Protein AF-A0A497K7H9-F1 (afdb_monomer_lite)

Foldseek 3Di:
DPWDKFQLVQWDWDQDPVGIWIWGDDPNWIKIAGPVQFDPLSVLVVQVVCCVPVVDHDDPDGDDDPVDGNIGTHDCVRIDIDDPPPDD

pLDDT: mean 93.31, std 5.38, range [60.22, 97.5]

Secondary structure (DSSP, 8-state):
--EEEEEGGG-EEEEETTEEEEEEEETTEEEEEEGGGS-HHHHHHHHHHHHHHH----SS-----TTS-SEEEEEGGGSEEE-TTS--

Radius of gyration: 13.39 Å; chains: 1; bounding box: 32×24×35 Å

Structure (mmCIF, N/CA/C/O backbone):
data_AF-A0A497K7H9-F1
#
_entry.id   AF-A0A497K7H9-F1
#
loop_
_atom_site.group_PDB
_atom_site.id
_atom_site.type_symbol
_atom_site.label_atom_id
_atom_site.label_alt_id
_atom_site.label_comp_id
_atom_site.label_asym_id
_atom_site.label_entity_id
_atom_site.label_seq_id
_atom_site.pdbx_PDB_ins_code
_atom_site.Cartn_x
_atom_site.Cartn_y
_atom_site.Cartn_z
_atom_site.occupancy
_atom_site.B_iso_or_equiv
_atom_site.auth_seq_id
_atom_site.auth_comp_id
_atom_site.auth_asym_id
_atom_site.auth_atom_id
_atom_site.pdbx_PDB_model_num
ATOM 1 N N . MET A 1 1 ? -8.727 3.084 -18.307 1.00 60.22 1 MET A N 1
ATOM 2 C CA . MET A 1 1 ? -9.004 3.008 -16.863 1.00 60.22 1 MET A CA 1
ATOM 3 C C . MET A 1 1 ? -8.879 1.567 -16.419 1.00 60.22 1 MET A C 1
ATOM 5 O O . MET A 1 1 ? -9.868 0.834 -16.395 1.00 60.22 1 MET A O 1
ATOM 9 N N . ALA A 1 2 ? -7.654 1.138 -16.133 1.00 82.19 2 ALA A N 1
ATOM 10 C CA . ALA A 1 2 ? -7.394 -0.161 -15.526 1.00 82.19 2 ALA A CA 1
ATOM 11 C C . ALA A 1 2 ? -7.323 0.008 -13.999 1.00 82.19 2 ALA A C 1
ATOM 13 O O . ALA A 1 2 ? -6.243 0.025 -13.414 1.00 82.19 2 ALA A O 1
ATOM 14 N N . LEU A 1 3 ? -8.489 0.165 -13.360 1.00 94.44 3 LEU A N 1
ATOM 15 C CA . LEU A 1 3 ? -8.594 0.136 -11.900 1.00 94.44 3 LEU A CA 1
ATOM 16 C C . LEU A 1 3 ? -8.375 -1.295 -11.404 1.00 94.44 3 LEU A C 1
ATOM 18 O O . LEU A 1 3 ? -9.059 -2.222 -11.847 1.00 94.44 3 LEU A O 1
ATOM 22 N N . VAL A 1 4 ? -7.437 -1.471 -10.478 1.00 95.62 4 VAL A N 1
ATOM 23 C CA . VAL A 1 4 ? -7.066 -2.781 -9.931 1.00 95.62 4 VAL A CA 1
ATOM 24 C C . VAL A 1 4 ? -7.129 -2.782 -8.412 1.00 95.62 4 VAL A C 1
ATOM 26 O O . VAL A 1 4 ? -6.856 -1.776 -7.764 1.00 95.62 4 VAL A O 1
ATOM 29 N N . LYS A 1 5 ? -7.487 -3.930 -7.834 1.00 96.25 5 LYS A N 1
ATOM 30 C CA . LYS A 1 5 ? -7.568 -4.123 -6.383 1.00 96.25 5 LYS A CA 1
ATOM 31 C C . LYS A 1 5 ? -6.288 -4.762 -5.871 1.00 96.25 5 LYS A C 1
ATOM 33 O O . LYS A 1 5 ? -6.016 -5.921 -6.180 1.00 96.25 5 LYS A O 1
ATOM 38 N N . ILE A 1 6 ? -5.532 -4.024 -5.066 1.00 97.38 6 ILE A N 1
ATOM 39 C CA . ILE A 1 6 ? -4.267 -4.481 -4.487 1.00 97.38 6 ILE A CA 1
ATOM 40 C C . ILE A 1 6 ? -4.429 -4.645 -2.974 1.00 97.38 6 ILE A C 1
ATOM 42 O O . ILE A 1 6 ? -4.833 -3.694 -2.305 1.00 97.38 6 ILE A O 1
ATOM 46 N N . PRO A 1 7 ? -4.117 -5.812 -2.385 1.00 97.00 7 PRO A N 1
ATOM 47 C CA . PRO A 1 7 ? -4.117 -5.962 -0.934 1.00 97.00 7 PRO A CA 1
ATOM 48 C C . PRO A 1 7 ? -3.149 -4.970 -0.279 1.00 97.00 7 PRO A C 1
ATOM 50 O O . PRO A 1 7 ? -1.968 -4.948 -0.612 1.00 97.00 7 PRO A O 1
ATOM 53 N N . PHE A 1 8 ? -3.608 -4.200 0.708 1.00 96.88 8 PHE A N 1
ATOM 54 C CA . PHE A 1 8 ? -2.796 -3.176 1.375 1.00 96.88 8 PHE A CA 1
ATOM 55 C C . PHE A 1 8 ? -1.463 -3.727 1.901 1.00 96.88 8 PHE A C 1
ATOM 57 O O . PHE A 1 8 ? -0.424 -3.095 1.760 1.00 96.88 8 PHE A O 1
ATOM 64 N N . ARG A 1 9 ? -1.483 -4.952 2.441 1.00 95.12 9 ARG A N 1
ATOM 65 C CA . ARG A 1 9 ? -0.308 -5.619 3.024 1.00 95.12 9 ARG A CA 1
ATOM 66 C C . ARG A 1 9 ? 0.864 -5.847 2.060 1.00 95.12 9 ARG A C 1
ATOM 68 O O . ARG A 1 9 ? 1.953 -6.135 2.537 1.00 95.12 9 ARG A O 1
ATOM 75 N N . VAL A 1 10 ? 0.636 -5.823 0.742 1.00 95.69 10 VAL A N 1
ATOM 76 C CA . VAL A 1 10 ? 1.705 -6.003 -0.263 1.00 95.69 10 VAL A CA 1
ATOM 77 C C . VAL A 1 10 ? 2.172 -4.677 -0.860 1.00 95.69 10 VAL A C 1
ATOM 79 O O . VAL A 1 10 ? 3.067 -4.679 -1.698 1.00 95.69 10 VAL A O 1
ATOM 82 N N . ILE A 1 11 ? 1.560 -3.559 -0.461 1.00 97.06 11 ILE A N 1
ATOM 83 C CA . ILE A 1 11 ? 1.944 -2.229 -0.922 1.00 97.06 11 ILE A CA 1
ATOM 84 C C . ILE A 1 11 ? 3.054 -1.718 -0.015 1.00 97.06 11 ILE A C 1
ATOM 86 O O . ILE A 1 11 ? 2.861 -1.534 1.189 1.00 97.06 11 ILE A O 1
ATOM 90 N N . GLN A 1 12 ? 4.203 -1.446 -0.610 1.00 95.69 12 GLN A N 1
ATOM 91 C CA . GLN A 1 12 ? 5.327 -0.837 0.065 1.00 95.69 12 GLN A CA 1
ATOM 92 C C . GLN A 1 12 ? 5.274 0.686 -0.055 1.00 95.69 12 GLN A C 1
ATOM 94 O O . GLN A 1 12 ? 4.826 1.226 -1.063 1.00 95.69 12 GLN A O 1
ATOM 99 N N . HIS A 1 13 ? 5.714 1.370 0.998 1.00 96.38 13 HIS A N 1
ATOM 100 C CA . HIS A 1 13 ? 5.866 2.816 1.030 1.00 96.38 13 HIS A CA 1
ATOM 101 C C . HIS A 1 13 ? 7.349 3.179 1.005 1.00 96.38 13 HIS A C 1
ATOM 103 O O . HIS A 1 13 ? 8.060 2.858 1.959 1.00 96.38 13 HIS A O 1
ATOM 109 N N . ASN A 1 14 ? 7.780 3.904 -0.021 1.00 95.25 14 ASN A N 1
ATOM 110 C CA . ASN A 1 14 ? 9.170 4.299 -0.191 1.00 95.25 14 ASN A CA 1
ATOM 111 C C . ASN A 1 14 ? 9.318 5.807 -0.026 1.00 95.25 14 ASN A C 1
ATOM 113 O O . ASN A 1 14 ? 8.506 6.584 -0.525 1.00 95.25 14 ASN A O 1
ATOM 117 N N . VAL A 1 15 ? 10.391 6.215 0.651 1.00 93.75 15 VAL A N 1
ATOM 118 C CA . VAL A 1 15 ? 10.804 7.617 0.757 1.00 93.75 15 VAL A CA 1
ATOM 119 C C . VAL A 1 15 ? 12.120 7.759 0.007 1.00 93.75 15 VAL A C 1
ATOM 121 O O . VAL A 1 15 ? 13.144 7.222 0.428 1.00 93.75 15 VAL A O 1
ATOM 124 N N . THR A 1 16 ? 12.094 8.470 -1.114 1.00 90.38 16 THR A N 1
ATOM 125 C CA . THR A 1 16 ? 13.260 8.692 -1.976 1.00 90.38 16 THR A CA 1
ATOM 126 C C . THR A 1 16 ? 13.690 10.164 -1.925 1.00 90.38 16 THR A C 1
ATOM 128 O O . THR A 1 16 ? 12.911 11.020 -1.499 1.00 90.38 16 THR A O 1
ATOM 131 N N . PRO A 1 17 ? 14.897 10.521 -2.410 1.00 90.06 17 PRO A N 1
ATOM 132 C CA . PRO A 1 17 ? 15.292 11.926 -2.555 1.00 90.06 17 PRO A CA 1
ATOM 133 C C . PRO A 1 17 ? 14.366 12.756 -3.461 1.00 90.06 17 PRO A C 1
ATOM 135 O O . PRO A 1 17 ? 14.348 13.978 -3.345 1.00 90.06 17 PRO A O 1
ATOM 138 N N . ASN A 1 18 ? 13.612 12.105 -4.354 1.00 86.75 18 ASN A N 1
ATOM 139 C CA . ASN A 1 18 ? 12.705 12.757 -5.301 1.00 86.75 18 ASN A CA 1
ATOM 140 C C . ASN A 1 18 ? 11.264 12.875 -4.775 1.00 86.75 18 ASN A C 1
ATOM 14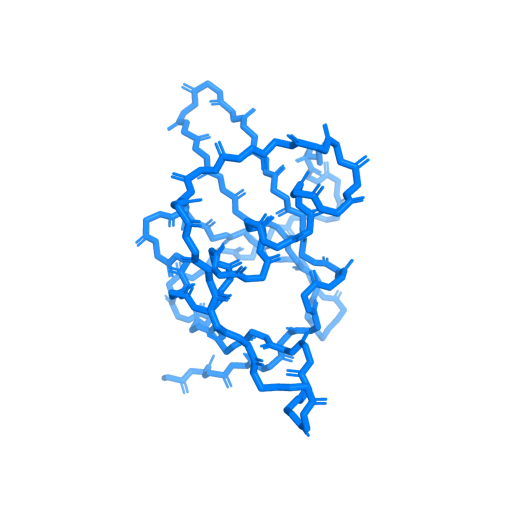2 O O . ASN A 1 18 ? 10.438 13.497 -5.437 1.00 86.75 18 ASN A O 1
ATOM 146 N N . GLY A 1 19 ? 10.960 12.290 -3.613 1.00 93.75 19 GLY A N 1
ATOM 147 C CA . GLY A 1 19 ? 9.613 12.242 -3.048 1.00 93.75 19 GLY A CA 1
ATOM 148 C C . GLY A 1 19 ? 9.238 10.862 -2.519 1.00 93.75 19 GLY A C 1
ATOM 149 O O . GLY A 1 19 ? 10.054 9.935 -2.493 1.00 93.75 19 GLY A O 1
ATOM 150 N N . GLU A 1 20 ? 7.990 10.739 -2.076 1.00 96.75 20 GLU A N 1
ATOM 151 C CA . GLU A 1 20 ? 7.423 9.474 -1.614 1.00 96.75 20 GLU A CA 1
ATOM 152 C C . GLU A 1 20 ? 6.712 8.758 -2.768 1.00 96.75 20 GLU A C 1
ATOM 154 O O . GLU A 1 20 ? 6.120 9.384 -3.649 1.00 96.75 20 GLU A O 1
ATOM 159 N N . GLU A 1 21 ? 6.734 7.432 -2.743 1.00 97.12 21 GLU A N 1
ATOM 160 C CA . GLU A 1 21 ? 6.056 6.592 -3.728 1.00 97.12 21 GLU A CA 1
ATOM 161 C C . GLU A 1 21 ? 5.513 5.320 -3.071 1.00 97.12 21 GLU A C 1
ATOM 163 O O . GLU A 1 21 ? 5.960 4.901 -1.997 1.00 97.12 21 GLU A O 1
ATOM 168 N N . ILE A 1 22 ? 4.523 4.706 -3.716 1.00 97.50 22 ILE A N 1
ATOM 169 C CA . ILE A 1 22 ? 4.062 3.364 -3.374 1.00 97.50 22 ILE A CA 1
ATOM 170 C C . ILE A 1 22 ? 4.516 2.374 -4.437 1.00 97.50 22 ILE A C 1
ATOM 172 O O . ILE A 1 22 ? 4.402 2.640 -5.633 1.00 97.50 22 ILE A O 1
ATOM 176 N N . VAL A 1 23 ? 5.001 1.220 -3.995 1.00 97.38 23 VAL A N 1
ATOM 177 C CA . VAL A 1 23 ? 5.447 0.131 -4.867 1.00 97.38 23 VAL A CA 1
ATOM 178 C C . VAL A 1 23 ? 4.633 -1.114 -4.558 1.00 97.38 23 VAL A C 1
ATOM 180 O O . VAL A 1 23 ? 4.431 -1.456 -3.393 1.00 97.38 23 VAL A O 1
ATOM 183 N N . PHE A 1 24 ? 4.122 -1.787 -5.584 1.00 96.88 24 PHE A N 1
ATOM 184 C CA . PHE A 1 24 ? 3.277 -2.962 -5.395 1.00 96.88 24 PHE A CA 1
ATOM 185 C C . PHE A 1 24 ? 3.356 -3.944 -6.572 1.00 96.88 24 PHE A C 1
ATOM 187 O O . PHE A 1 24 ? 3.560 -3.533 -7.718 1.00 96.88 24 PHE A O 1
ATOM 194 N N . PRO A 1 25 ? 3.163 -5.250 -6.316 1.00 96.31 25 PRO A N 1
ATOM 195 C CA . PRO A 1 25 ? 3.087 -6.250 -7.367 1.00 96.31 25 PRO A CA 1
ATOM 196 C C . PRO A 1 25 ? 1.656 -6.384 -7.916 1.00 96.31 25 PRO A C 1
ATOM 198 O O . PRO A 1 25 ? 0.681 -6.410 -7.160 1.00 96.31 25 PRO A O 1
ATOM 201 N N . TYR A 1 26 ? 1.520 -6.554 -9.231 1.00 96.44 26 TYR A N 1
ATOM 202 C CA . TYR A 1 26 ? 0.264 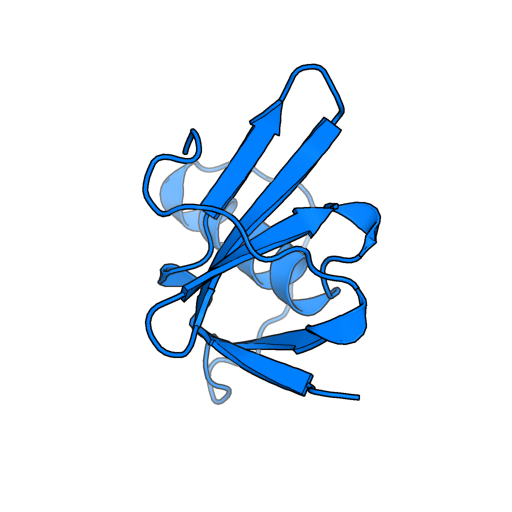-6.901 -9.899 1.00 96.44 26 TYR A CA 1
ATOM 203 C C . TYR A 1 26 ? 0.528 -7.728 -11.165 1.00 96.44 26 TYR A C 1
ATOM 205 O O . TYR A 1 26 ? 1.380 -7.377 -11.974 1.00 96.44 26 TYR A O 1
ATOM 213 N N . ASN A 1 27 ? -0.189 -8.845 -11.348 1.00 94.69 27 ASN A N 1
ATOM 214 C CA . ASN A 1 27 ? -0.051 -9.740 -12.512 1.00 94.69 27 ASN A CA 1
ATOM 215 C C . ASN A 1 27 ? 1.401 -10.139 -12.864 1.00 94.69 27 ASN A C 1
ATOM 217 O O . ASN A 1 27 ? 1.777 -10.198 -14.032 1.00 94.69 27 ASN A O 1
ATOM 221 N N . GLY A 1 28 ? 2.224 -10.426 -11.849 1.00 93.69 28 GLY A N 1
ATOM 222 C CA . GLY A 1 28 ? 3.622 -10.837 -12.043 1.00 93.69 28 GLY A CA 1
ATOM 223 C C . GLY A 1 28 ? 4.559 -9.706 -12.478 1.00 93.69 28 GLY A C 1
ATOM 224 O O . GLY A 1 28 ? 5.675 -9.976 -12.903 1.00 93.69 28 GLY A O 1
ATOM 225 N N . LYS A 1 29 ? 4.109 -8.454 -12.385 1.00 95.75 29 LYS A N 1
ATOM 226 C CA . LYS A 1 29 ? 4.893 -7.245 -12.638 1.00 95.75 29 LYS A CA 1
ATOM 227 C C . LYS A 1 29 ? 4.894 -6.360 -11.403 1.00 95.75 29 LYS A C 1
ATOM 229 O O . LYS A 1 29 ? 4.024 -6.497 -10.540 1.00 95.75 29 LYS A O 1
ATOM 234 N N . TRP A 1 30 ? 5.844 -5.439 -11.340 1.00 96.75 30 TRP A N 1
ATOM 235 C CA . TRP A 1 30 ? 5.906 -4.426 -10.296 1.00 96.75 30 TRP A CA 1
ATOM 236 C C . TRP A 1 30 ? 5.532 -3.070 -10.857 1.00 96.75 30 TRP A C 1
ATOM 238 O O . TRP A 1 30 ? 5.875 -2.731 -11.990 1.00 96.75 30 TRP A O 1
ATOM 248 N N . TYR A 1 31 ? 4.828 -2.303 -10.041 1.00 97.06 31 TYR A N 1
ATOM 249 C CA . TYR A 1 31 ? 4.393 -0.962 -10.373 1.00 97.06 31 TYR A CA 1
ATOM 250 C C . TYR A 1 31 ? 4.831 -0.010 -9.274 1.00 97.06 31 TYR A C 1
ATOM 252 O O . TYR A 1 31 ? 4.750 -0.348 -8.089 1.00 97.06 31 TYR A O 1
ATOM 260 N N . ARG A 1 32 ? 5.266 1.182 -9.678 1.00 96.19 32 ARG A N 1
ATOM 261 C CA . ARG A 1 32 ? 5.420 2.332 -8.792 1.00 96.19 32 ARG A CA 1
ATOM 262 C C . ARG A 1 32 ? 4.349 3.366 -9.099 1.00 96.19 32 ARG A C 1
ATOM 264 O O . ARG A 1 32 ? 3.978 3.568 -10.255 1.00 96.19 32 ARG A O 1
ATOM 271 N N . CYS A 1 33 ? 3.876 4.039 -8.066 1.00 96.12 33 CYS A N 1
ATOM 272 C CA . CYS A 1 33 ? 2.958 5.157 -8.183 1.00 96.12 33 CYS A CA 1
ATOM 273 C C . CYS A 1 33 ? 3.436 6.280 -7.268 1.00 96.12 33 CYS A C 1
ATOM 275 O O . CYS A 1 33 ? 3.728 6.037 -6.095 1.00 96.12 33 CYS A O 1
ATOM 277 N N . ASP A 1 34 ? 3.524 7.495 -7.807 1.00 96.25 34 ASP A N 1
ATOM 278 C CA . ASP A 1 34 ? 3.811 8.686 -7.009 1.00 96.25 34 ASP A CA 1
ATOM 279 C C . ASP A 1 34 ? 2.786 8.798 -5.870 1.00 96.25 34 ASP A C 1
ATOM 281 O O . ASP A 1 34 ? 1.588 8.561 -6.073 1.00 96.25 34 ASP A O 1
ATOM 285 N N . ILE A 1 35 ? 3.237 9.152 -4.664 1.00 96.75 35 ILE A N 1
ATOM 286 C CA . ILE A 1 35 ? 2.354 9.246 -3.498 1.00 96.75 35 ILE A CA 1
ATOM 287 C C . ILE A 1 35 ? 1.177 10.205 -3.730 1.00 96.75 35 ILE A C 1
ATOM 289 O O . ILE A 1 35 ? 0.102 9.994 -3.168 1.00 96.75 35 ILE A O 1
ATOM 293 N N . ALA A 1 36 ? 1.349 11.235 -4.566 1.00 95.19 36 ALA A N 1
ATOM 294 C CA . ALA A 1 36 ? 0.309 12.206 -4.892 1.00 95.19 36 ALA A CA 1
ATOM 295 C C . ALA A 1 36 ? -0.868 11.574 -5.653 1.00 95.19 36 ALA A C 1
ATOM 297 O O . ALA A 1 36 ? -1.991 12.071 -5.568 1.00 95.19 36 ALA A O 1
ATOM 298 N N . ASN A 1 37 ? -0.620 10.463 -6.351 1.00 95.50 37 ASN A N 1
ATOM 299 C CA . ASN A 1 37 ? -1.622 9.689 -7.082 1.00 95.50 37 ASN A CA 1
ATOM 300 C C . ASN A 1 37 ? -2.176 8.516 -6.257 1.00 95.50 37 ASN A C 1
ATOM 302 O O . ASN A 1 37 ? -3.092 7.822 -6.706 1.00 95.50 37 ASN A O 1
ATOM 306 N N . ALA A 1 38 ? -1.650 8.276 -5.050 1.00 95.62 38 ALA A N 1
ATOM 307 C CA . ALA A 1 38 ? -2.137 7.203 -4.202 1.00 95.62 38 ALA A CA 1
ATOM 308 C C . ALA A 1 38 ? -3.585 7.484 -3.749 1.00 95.62 38 ALA A C 1
ATOM 310 O O . ALA A 1 38 ? -3.926 8.594 -3.325 1.00 95.62 38 ALA A O 1
ATOM 311 N N . PRO A 1 39 ? -4.470 6.479 -3.789 1.00 95.00 39 PRO A N 1
ATOM 312 C CA . PRO A 1 39 ? -5.867 6.658 -3.418 1.00 95.00 39 PRO A CA 1
ATOM 313 C C . PRO A 1 39 ? -6.013 6.933 -1.918 1.00 95.00 39 PRO A C 1
ATOM 315 O O . PRO A 1 39 ? -5.294 6.385 -1.083 1.00 95.00 39 PRO A O 1
ATOM 318 N N . LYS A 1 40 ? -7.029 7.716 -1.540 1.00 93.50 40 LYS A N 1
ATOM 319 C CA . LYS A 1 40 ? -7.297 8.088 -0.136 1.00 93.50 40 LYS A CA 1
ATOM 320 C C . LYS A 1 40 ? -7.348 6.883 0.817 1.00 93.50 40 LYS A C 1
ATOM 322 O O . LYS A 1 40 ? -6.864 6.969 1.944 1.00 93.50 40 LYS A O 1
ATOM 327 N N . GLN A 1 41 ? -7.904 5.762 0.355 1.00 94.06 41 GLN A N 1
ATOM 328 C CA . GLN A 1 41 ? -8.010 4.523 1.127 1.00 94.06 41 GLN A CA 1
ATOM 329 C C . GLN A 1 41 ? -6.645 3.989 1.584 1.00 94.06 41 GLN A C 1
ATOM 331 O O . GLN A 1 41 ? -6.529 3.513 2.714 1.00 94.06 41 GLN A O 1
ATOM 336 N N . TYR A 1 42 ? -5.604 4.120 0.754 1.00 96.31 42 TYR A N 1
ATOM 337 C CA . TYR A 1 42 ? -4.242 3.735 1.120 1.00 96.31 42 TYR A CA 1
ATOM 338 C C . TYR A 1 4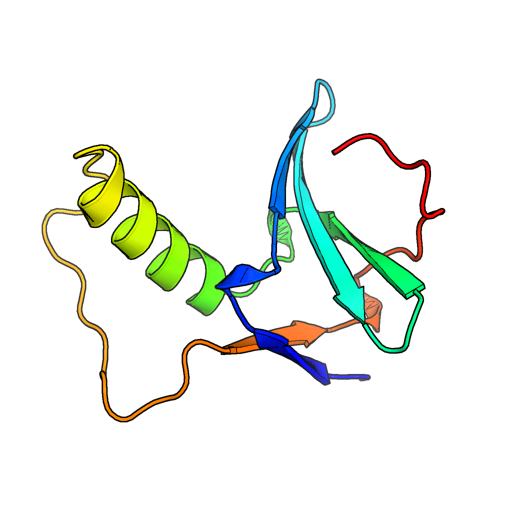2 ? -3.767 4.490 2.365 1.00 96.31 42 TYR A C 1
ATOM 340 O O . TYR A 1 42 ? -3.275 3.876 3.310 1.00 96.31 42 TYR A O 1
ATOM 348 N N . PHE A 1 43 ? -3.975 5.809 2.414 1.00 95.56 43 PHE A N 1
ATOM 349 C CA . PHE A 1 43 ? -3.561 6.623 3.556 1.00 95.56 43 PHE A CA 1
ATOM 350 C C . PHE A 1 43 ? -4.318 6.261 4.831 1.00 95.56 43 PHE A C 1
ATOM 352 O O . PHE A 1 43 ? -3.704 6.184 5.894 1.00 95.56 43 PHE A O 1
ATOM 359 N N . THR A 1 44 ? -5.625 5.998 4.741 1.00 94.69 44 THR A N 1
ATOM 360 C CA . THR A 1 44 ? -6.416 5.544 5.895 1.00 94.69 44 THR A CA 1
ATOM 361 C C . THR A 1 44 ? -5.850 4.247 6.472 1.00 94.69 44 THR A C 1
ATOM 363 O O . THR A 1 44 ? -5.599 4.168 7.676 1.00 94.69 44 THR A O 1
ATOM 366 N N . LEU A 1 45 ? -5.581 3.255 5.618 1.00 95.62 45 LEU A N 1
ATOM 367 C CA . LEU A 1 45 ? -5.014 1.975 6.045 1.00 95.62 45 LEU A CA 1
ATOM 368 C C . LEU A 1 45 ? -3.570 2.118 6.549 1.00 95.62 45 LEU A C 1
ATOM 370 O O . LEU A 1 45 ? -3.214 1.500 7.549 1.00 95.62 45 LEU A O 1
ATOM 374 N N . ARG A 1 46 ? -2.753 2.985 5.936 1.00 95.50 46 ARG A N 1
ATOM 375 C CA . ARG A 1 46 ? -1.373 3.258 6.372 1.00 95.50 46 ARG A CA 1
ATOM 376 C C . ARG A 1 46 ? -1.317 3.918 7.741 1.00 95.50 46 ARG A C 1
ATOM 378 O O . ARG A 1 46 ? -0.511 3.508 8.571 1.00 95.50 46 ARG A O 1
ATOM 385 N N . LYS A 1 47 ? -2.162 4.918 7.996 1.00 95.12 47 LYS A N 1
ATOM 386 C CA . LYS A 1 47 ? -2.242 5.560 9.314 1.00 95.12 47 LYS A CA 1
ATOM 387 C C . LYS A 1 47 ? -2.682 4.563 10.383 1.00 95.12 47 LYS A C 1
ATOM 389 O O . LYS A 1 47 ? -2.056 4.515 11.437 1.00 95.12 47 LYS A O 1
ATOM 394 N N . LEU A 1 48 ? -3.686 3.729 10.086 1.00 94.50 48 LEU A N 1
ATOM 395 C CA . LEU A 1 48 ? -4.101 2.645 10.979 1.00 94.50 48 LEU A CA 1
ATOM 396 C C . LEU A 1 48 ? -2.942 1.686 11.269 1.00 94.50 48 LEU A C 1
ATOM 398 O O . LEU A 1 48 ? -2.677 1.381 12.427 1.00 94.50 48 LEU A O 1
ATOM 402 N N . TYR A 1 49 ? -2.247 1.235 10.222 1.00 94.88 49 TYR A N 1
ATOM 403 C CA . TYR A 1 49 ? -1.115 0.322 10.342 1.00 94.88 49 TYR A CA 1
ATOM 404 C C . TYR A 1 49 ? -0.019 0.909 11.234 1.00 94.88 49 TYR A C 1
ATOM 406 O O . TYR A 1 49 ? 0.331 0.288 12.228 1.00 94.88 49 TYR A O 1
ATOM 414 N N . LEU A 1 50 ? 0.452 2.124 10.939 1.00 95.06 50 LEU A N 1
ATOM 415 C CA . LEU A 1 50 ? 1.514 2.787 11.704 1.00 95.06 50 LEU A CA 1
ATOM 416 C C . LEU A 1 50 ? 1.127 3.063 13.158 1.00 95.06 50 LEU A C 1
ATOM 418 O O . LEU A 1 50 ? 1.976 2.995 14.047 1.00 95.06 50 LEU A O 1
ATOM 422 N N . TRP A 1 51 ? -0.142 3.363 13.420 1.00 94.94 51 TRP A N 1
ATOM 423 C CA . TRP A 1 51 ? -0.624 3.500 14.787 1.00 94.94 51 TRP A CA 1
ATOM 424 C C . TRP A 1 51 ? -0.569 2.161 15.532 1.00 94.94 51 TRP A C 1
ATOM 426 O O . TRP A 1 51 ? -0.039 2.100 16.640 1.00 94.94 51 TRP A O 1
ATOM 436 N N . LEU A 1 52 ? -1.048 1.080 14.908 1.00 93.44 52 LEU A N 1
ATOM 437 C CA . LE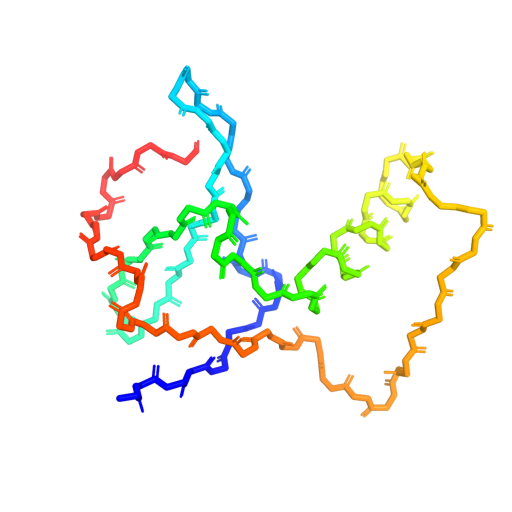U A 1 52 ? -1.073 -0.253 15.516 1.00 93.44 52 LEU A CA 1
ATOM 438 C C . LEU A 1 52 ? 0.322 -0.870 15.697 1.00 93.44 52 LEU A C 1
ATOM 440 O O . LEU A 1 52 ? 0.532 -1.601 16.663 1.00 93.44 52 LEU A O 1
ATOM 444 N N . THR A 1 53 ? 1.259 -0.622 14.778 1.00 95.69 53 THR A N 1
ATOM 445 C CA . THR A 1 53 ? 2.580 -1.274 14.781 1.00 95.69 53 THR A CA 1
ATOM 446 C C . THR A 1 53 ? 3.683 -0.429 15.403 1.00 95.69 53 THR A C 1
ATOM 448 O O . THR A 1 53 ? 4.591 -0.981 16.018 1.00 95.69 53 THR A O 1
ATOM 451 N N . GLU A 1 54 ? 3.613 0.896 15.269 1.00 95.31 54 GLU A N 1
ATOM 452 C CA . GLU A 1 54 ? 4.674 1.818 15.694 1.00 95.31 54 GLU A CA 1
ATOM 453 C C . GLU A 1 54 ? 4.198 2.844 16.734 1.00 95.31 54 GLU A C 1
ATOM 455 O O . GLU A 1 54 ? 5.000 3.640 17.221 1.00 95.31 54 GLU A O 1
ATOM 460 N N . GLY A 1 55 ? 2.902 2.873 17.069 1.00 93.12 55 GLY A N 1
ATOM 461 C CA . GLY A 1 55 ? 2.328 3.888 17.957 1.00 93.12 55 GLY A CA 1
ATOM 462 C C . GLY A 1 55 ? 2.337 5.301 17.364 1.00 93.12 55 GLY A C 1
ATOM 463 O O . GLY A 1 55 ? 2.164 6.273 18.100 1.00 93.12 55 GLY A O 1
ATOM 464 N N . LYS A 1 56 ? 2.555 5.445 16.048 1.00 94.06 56 LYS A N 1
ATOM 465 C CA . LYS A 1 56 ? 2.581 6.749 15.372 1.00 94.06 56 LYS A CA 1
ATOM 466 C C . LYS A 1 56 ? 1.162 7.267 15.152 1.00 94.06 56 LYS A C 1
ATOM 468 O O . LYS A 1 56 ? 0.372 6.649 14.441 1.00 94.06 56 LYS A O 1
ATOM 473 N N . THR A 1 57 ? 0.873 8.440 15.703 1.00 91.25 57 THR A N 1
ATOM 474 C CA . THR A 1 57 ? -0.438 9.092 15.596 1.00 91.25 57 THR A CA 1
ATOM 475 C C . THR A 1 57 ? -0.375 10.265 14.623 1.00 91.25 57 THR A C 1
ATOM 477 O O . THR A 1 57 ? 0.489 11.129 14.749 1.00 91.25 57 THR A O 1
ATOM 480 N N . PHE A 1 58 ? -1.302 10.298 13.662 1.00 90.25 58 PHE A N 1
ATOM 481 C CA . PHE A 1 58 ? -1.396 11.351 12.639 1.00 90.25 58 PHE A CA 1
ATOM 482 C C . PHE A 1 58 ? -2.715 12.128 12.696 1.00 90.25 58 PHE A C 1
ATOM 484 O O . PHE A 1 58 ? -2.740 13.303 12.352 1.00 90.25 58 PHE A O 1
ATOM 491 N N . ASP A 1 59 ? -3.791 11.470 13.126 1.00 88.31 59 ASP A N 1
ATOM 492 C CA . ASP A 1 59 ? -5.126 12.043 13.276 1.00 88.31 59 ASP A CA 1
ATOM 493 C C . ASP A 1 59 ? -5.613 11.788 14.710 1.00 88.31 59 ASP A C 1
ATOM 495 O O . ASP A 1 59 ? -5.200 10.812 15.339 1.00 88.31 59 ASP A O 1
ATOM 499 N N . GLU A 1 60 ? -6.524 12.622 15.215 1.00 90.38 60 GLU A N 1
ATOM 500 C CA . GLU A 1 60 ? -7.169 12.399 16.521 1.00 90.38 60 GLU A CA 1
ATOM 501 C C . GLU A 1 60 ? -8.058 11.146 16.524 1.00 90.38 60 GLU A C 1
ATOM 503 O O . GLU A 1 60 ? -8.177 10.460 17.537 1.00 90.38 60 GLU A O 1
ATOM 508 N N . SER A 1 61 ? -8.690 10.839 15.387 1.00 89.31 61 SER A N 1
ATOM 509 C CA . SER A 1 61 ? -9.512 9.644 15.206 1.00 89.31 61 SER A CA 1
ATOM 510 C C . SER A 1 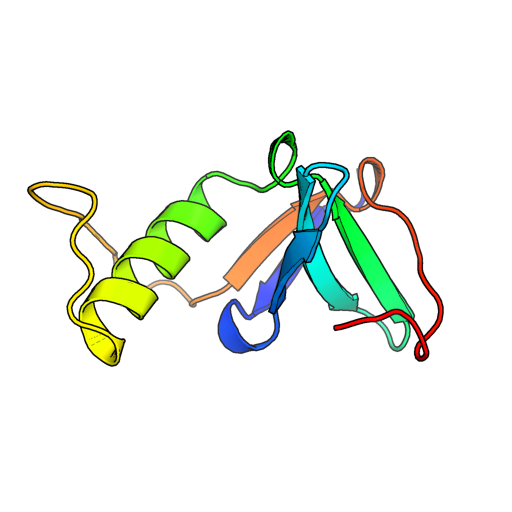61 ? -9.548 9.204 13.744 1.00 89.31 61 SER A C 1
ATOM 512 O O . SER A 1 61 ? -9.486 10.027 12.830 1.00 89.31 61 SER A O 1
ATOM 514 N N . ILE A 1 62 ? -9.677 7.893 13.525 1.00 89.31 62 ILE A N 1
ATOM 515 C CA . ILE A 1 62 ? -9.925 7.297 12.209 1.00 89.31 62 ILE A CA 1
ATOM 516 C C . ILE A 1 62 ? -11.079 6.298 12.324 1.00 89.31 62 ILE A C 1
ATOM 518 O O . ILE A 1 62 ? -11.226 5.632 13.345 1.00 89.31 62 ILE A O 1
ATOM 522 N N . THR A 1 63 ? -11.904 6.184 11.283 1.00 89.69 63 THR A N 1
ATOM 523 C CA . THR A 1 63 ? -12.976 5.179 11.211 1.00 89.69 63 THR A CA 1
ATOM 524 C C . THR A 1 63 ? -12.700 4.238 10.050 1.00 89.69 63 THR A C 1
ATOM 526 O O . THR A 1 63 ? -12.440 4.689 8.935 1.00 89.69 63 THR A O 1
ATOM 529 N N . VAL A 1 64 ? -12.764 2.937 10.317 1.00 88.94 64 VAL A N 1
ATOM 530 C CA . VAL A 1 64 ? -12.607 1.871 9.324 1.00 88.94 64 VAL A CA 1
ATOM 531 C C . VAL A 1 64 ? -13.721 0.847 9.498 1.00 88.94 64 VAL A C 1
ATOM 533 O O . VAL A 1 64 ? -14.049 0.465 10.620 1.00 88.94 64 VAL A O 1
ATOM 536 N N . ASP A 1 65 ? -14.304 0.410 8.386 1.00 90.19 65 ASP A N 1
ATOM 537 C CA . ASP A 1 65 ? -15.279 -0.676 8.370 1.00 90.19 65 ASP A CA 1
ATOM 538 C C . ASP A 1 65 ? -14.542 -2.008 8.195 1.00 90.19 65 ASP A C 1
ATOM 540 O O . ASP A 1 65 ? -13.994 -2.293 7.131 1.00 90.19 65 ASP A O 1
ATOM 544 N N . LEU A 1 66 ? -14.511 -2.815 9.257 1.00 87.94 66 LEU A N 1
ATOM 545 C CA . LEU A 1 66 ? -13.818 -4.107 9.270 1.00 87.94 66 LEU A CA 1
ATOM 546 C C . LEU A 1 66 ? -14.562 -5.208 8.498 1.00 87.94 66 LEU A C 1
ATOM 548 O O . LEU A 1 66 ? -14.027 -6.307 8.360 1.00 87.94 66 LEU A O 1
ATOM 552 N N . SER A 1 67 ? -15.779 -4.942 8.008 1.00 92.69 67 SER A N 1
ATOM 553 C CA . SER A 1 67 ? -16.471 -5.844 7.080 1.00 92.69 67 SER A CA 1
ATOM 554 C C . SER A 1 67 ? -15.935 -5.743 5.648 1.00 92.69 67 SER A C 1
ATOM 556 O O . SER A 1 67 ? -16.152 -6.655 4.849 1.00 92.69 67 SER A O 1
ATOM 558 N N . LEU A 1 68 ? -15.217 -4.662 5.326 1.00 87.81 68 LEU A N 1
ATOM 559 C CA . LEU A 1 68 ? -14.589 -4.461 4.027 1.00 87.81 68 LEU A CA 1
ATOM 560 C C . LEU A 1 68 ? -13.201 -5.103 3.984 1.00 87.81 68 LEU A C 1
ATOM 562 O O . LEU A 1 68 ? -12.454 -5.108 4.963 1.00 87.81 68 LEU A O 1
ATOM 566 N N . GLU A 1 69 ? -12.827 -5.613 2.812 1.00 91.38 69 GLU A N 1
ATOM 567 C CA . GLU A 1 69 ? -11.476 -6.119 2.588 1.00 91.38 69 GLU A CA 1
ATOM 568 C C . GLU A 1 69 ? -10.443 -4.986 2.679 1.00 91.38 69 GLU A C 1
ATOM 570 O O . GLU A 1 69 ? -10.671 -3.864 2.221 1.00 91.38 69 GLU A O 1
ATOM 575 N N . SER A 1 70 ? -9.254 -5.296 3.200 1.00 93.69 70 SER A N 1
ATOM 576 C CA . SER A 1 70 ? -8.107 -4.382 3.238 1.00 93.69 70 SER A CA 1
ATOM 577 C C . SER A 1 70 ? -7.405 -4.291 1.877 1.00 93.69 70 SER A C 1
ATOM 579 O O . SER A 1 70 ? -6.198 -4.504 1.754 1.00 93.69 70 SER A O 1
ATOM 581 N N . VAL A 1 71 ? -8.177 -3.995 0.834 1.00 96.19 71 VAL A N 1
ATOM 582 C CA . VAL A 1 71 ? -7.703 -3.759 -0.534 1.00 96.19 71 VAL A CA 1
ATOM 583 C C . VAL A 1 71 ? -7.703 -2.272 -0.845 1.00 96.19 71 VAL A C 1
ATOM 585 O O . VAL A 1 71 ? -8.457 -1.504 -0.261 1.00 96.19 71 VAL A O 1
ATOM 588 N N . VAL A 1 72 ? -6.848 -1.870 -1.772 1.00 96.62 72 VAL A N 1
ATOM 589 C CA . VAL A 1 72 ? -6.721 -0.509 -2.272 1.00 96.62 72 VAL A CA 1
ATOM 590 C C . VAL A 1 7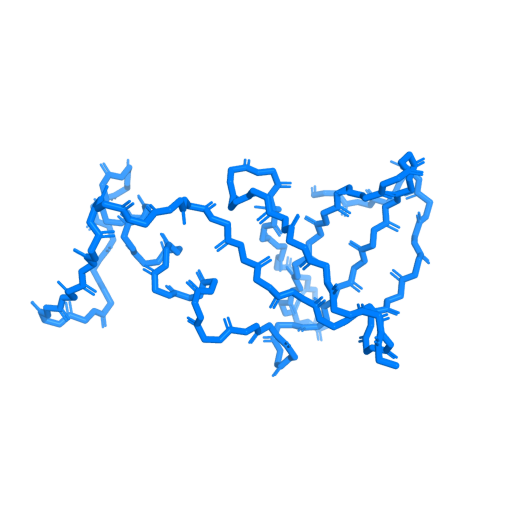2 ? -6.989 -0.545 -3.773 1.00 96.62 72 VAL A C 1
ATOM 592 O O . VAL A 1 72 ? -6.353 -1.315 -4.493 1.00 96.62 72 VAL A O 1
ATOM 595 N N . GLU A 1 73 ? -7.939 0.263 -4.239 1.00 96.56 73 GLU A N 1
ATOM 596 C CA . GLU A 1 73 ? -8.217 0.434 -5.668 1.00 96.56 73 GLU A CA 1
ATOM 597 C C . GLU A 1 73 ? -7.249 1.454 -6.274 1.00 96.56 73 GLU A C 1
ATOM 599 O O . GLU A 1 73 ? -7.293 2.634 -5.928 1.00 96.56 73 GLU A O 1
ATOM 604 N N . ILE A 1 74 ? -6.357 0.994 -7.152 1.00 96.69 74 ILE A N 1
ATOM 605 C CA . ILE A 1 74 ? -5.306 1.806 -7.778 1.00 96.69 74 ILE A CA 1
ATOM 606 C C . ILE A 1 74 ? -5.569 1.902 -9.280 1.00 96.69 74 ILE A C 1
ATOM 608 O O . ILE A 1 74 ? -5.876 0.898 -9.922 1.00 96.69 74 ILE A O 1
ATOM 612 N N . ASP A 1 75 ? -5.441 3.104 -9.840 1.00 95.88 75 ASP A N 1
ATOM 613 C CA . ASP A 1 75 ? -5.472 3.314 -11.287 1.00 95.88 75 ASP A CA 1
ATOM 614 C C . ASP A 1 75 ? -4.085 3.042 -11.879 1.00 95.88 75 ASP A C 1
ATOM 616 O O . ASP A 1 75 ? -3.133 3.780 -11.623 1.00 95.88 75 ASP A O 1
ATOM 620 N N . LEU A 1 76 ? -3.953 1.968 -12.660 1.00 95.94 76 LEU A N 1
ATOM 621 C CA . LEU A 1 76 ? -2.679 1.642 -13.301 1.00 95.94 76 LEU A CA 1
ATOM 622 C C . LEU A 1 76 ? -2.285 2.640 -14.392 1.00 95.94 76 LEU A C 1
ATOM 624 O O . LEU A 1 76 ? -1.101 2.721 -14.704 1.00 95.94 76 LEU A O 1
ATOM 628 N N . ASP A 1 77 ? -3.229 3.409 -14.946 1.00 95.56 77 ASP A N 1
ATOM 629 C CA . ASP A 1 77 ? -2.935 4.363 -16.024 1.00 95.56 77 ASP A CA 1
ATOM 630 C C . ASP A 1 77 ? -2.062 5.540 -15.529 1.00 95.56 77 ASP A C 1
ATOM 632 O O . ASP A 1 77 ? -1.418 6.211 -16.335 1.00 95.56 77 ASP A O 1
ATOM 636 N N . VAL A 1 78 ? -2.009 5.773 -14.209 1.00 94.69 78 VAL A N 1
ATOM 637 C CA . VAL A 1 78 ? -1.148 6.783 -13.557 1.00 94.69 78 VAL A CA 1
ATOM 638 C C . VAL A 1 78 ? 0.074 6.176 -12.855 1.00 94.69 78 VAL A C 1
ATOM 640 O O . VAL A 1 78 ? 0.800 6.883 -12.154 1.00 94.69 78 VAL A O 1
ATOM 643 N N . CYS A 1 79 ? 0.291 4.869 -13.019 1.00 95.69 79 CYS A N 1
ATOM 644 C CA . CYS A 1 79 ? 1.417 4.136 -12.451 1.00 95.69 79 CYS A CA 1
ATOM 645 C C . CYS A 1 79 ? 2.464 3.829 -13.527 1.00 95.69 79 CYS A C 1
ATOM 647 O O . CYS A 1 79 ? 2.160 3.716 -14.713 1.00 95.69 79 CYS A O 1
ATOM 649 N N . GLU A 1 80 ? 3.702 3.609 -13.099 1.00 95.81 80 GLU A N 1
ATOM 650 C CA . GLU A 1 80 ? 4.780 3.161 -13.974 1.00 95.81 80 GLU A CA 1
ATOM 651 C C . GLU A 1 80 ? 5.151 1.711 -13.666 1.00 95.81 80 GLU A C 1
ATOM 653 O O . GLU A 1 80 ? 5.340 1.340 -12.508 1.00 95.81 80 GLU A O 1
ATOM 658 N N . GLU A 1 81 ? 5.280 0.888 -14.706 1.00 96.69 81 GLU A N 1
ATOM 659 C CA . GLU A 1 81 ? 5.854 -0.453 -14.583 1.00 96.69 81 GLU A CA 1
ATOM 660 C C . GLU A 1 81 ? 7.360 -0.345 -14.307 1.00 96.69 81 GLU A C 1
ATOM 662 O O . GLU A 1 81 ? 8.079 0.383 -14.996 1.00 96.69 81 GLU A O 1
ATOM 667 N N . ILE A 1 82 ? 7.840 -1.085 -13.310 1.00 96.25 82 ILE A N 1
ATOM 668 C CA . ILE A 1 82 ? 9.236 -1.074 -12.863 1.00 96.25 82 ILE A CA 1
ATOM 669 C C . ILE A 1 82 ? 9.825 -2.488 -12.850 1.00 96.25 82 ILE A C 1
ATOM 671 O O . ILE A 1 82 ? 9.088 -3.470 -12.717 1.00 96.25 82 ILE A O 1
ATOM 675 N N . PRO A 1 83 ? 11.158 -2.625 -12.994 1.00 94.88 83 PRO A N 1
ATOM 676 C CA . PRO A 1 83 ? 11.811 -3.925 -12.901 1.00 94.88 83 PRO A CA 1
ATOM 677 C C . PRO A 1 83 ? 11.736 -4.489 -11.476 1.00 94.88 83 PRO A C 1
ATOM 679 O O . PRO A 1 83 ? 11.710 -3.744 -10.502 1.00 94.88 83 PRO A O 1
ATOM 682 N N . GLU A 1 84 ? 11.817 -5.813 -11.340 1.00 89.56 84 GLU A N 1
ATOM 683 C CA . GLU A 1 84 ? 11.859 -6.493 -10.030 1.00 89.56 84 GLU A CA 1
ATOM 684 C C . GLU A 1 84 ? 13.062 -6.084 -9.167 1.00 89.56 84 GLU A C 1
ATOM 686 O O . GLU A 1 84 ? 13.040 -6.219 -7.949 1.00 89.56 84 GLU A O 1
ATOM 691 N N . THR A 1 85 ? 14.126 -5.580 -9.795 1.00 89.62 85 THR A N 1
ATOM 692 C CA . THR A 1 85 ? 15.334 -5.091 -9.119 1.00 89.62 85 THR A CA 1
ATOM 693 C C . THR A 1 85 ? 15.207 -3.646 -8.638 1.00 89.62 85 THR A C 1
ATOM 695 O O . THR A 1 85 ? 16.214 -3.050 -8.251 1.00 89.62 85 THR A O 1
ATOM 698 N N . TYR A 1 86 ? 14.024 -3.035 -8.750 1.00 86.88 86 TYR A N 1
ATOM 699 C CA . TYR A 1 86 ? 13.810 -1.660 -8.320 1.00 86.88 86 TYR A CA 1
ATOM 700 C C . TYR A 1 86 ? 14.019 -1.540 -6.801 1.00 86.88 86 TYR A C 1
ATOM 702 O O . TYR A 1 86 ? 13.560 -2.413 -6.062 1.00 86.88 86 TYR A O 1
ATOM 710 N N . PRO A 1 87 ? 14.717 -0.495 -6.318 1.00 76.56 87 PRO A N 1
ATOM 711 C CA . PRO A 1 87 ? 14.953 -0.318 -4.893 1.00 76.56 87 PRO A CA 1
ATOM 712 C C . PRO A 1 87 ? 13.643 -0.225 -4.113 1.00 76.56 87 PRO A C 1
ATOM 714 O O . PRO A 1 87 ? 12.785 0.610 -4.398 1.00 76.56 87 PRO A O 1
ATOM 717 N N . LEU A 1 88 ? 13.530 -1.101 -3.121 1.00 75.75 88 LEU A N 1
ATOM 718 C CA . LEU A 1 88 ? 12.459 -1.142 -2.141 1.00 75.75 88 LEU A CA 1
ATOM 719 C C . LEU A 1 88 ? 12.907 -0.376 -0.896 1.00 75.75 88 LEU A C 1
ATOM 721 O O . LEU A 1 88 ? 13.958 -0.743 -0.328 1.00 75.75 88 LEU A O 1
#

Sequence (88 aa):
MALVKIPFRVIQHNVTPNGEEIVFPYNGKWYRCDIANAPKQYFTLRKLYLWLTEGKTFDESITVDLSLESVVEIDLDVCEEIPETYPL